Protein AF-A3DTG2-F1 (afdb_monomer_lite)

pLDDT: mean 90.77, std 7.24, range [65.44, 98.19]

Organism: NCBI:txid316325

Secondary structure (DSSP, 8-state):
-HHHHSTTHHHHHHHHHHHHHHT-STTSSS-SHHHHHHTPPPBPTTT--B---GGG-EEEEETTEEEEESSHHHHHHHHHSTTTS-SS--HHHHTTT--HHHHHHHTT-B-TTSSBBSS-SS----GGG--BGGGG-

Structure (mmCIF, N/CA/C/O backbone):
data_AF-A3DTG2-F1
#
_entry.id   AF-A3DTG2-F1
#
loop_
_atom_site.group_PDB
_atom_site.id
_atom_site.type_symbol
_atom_site.label_atom_id
_atom_site.label_alt_id
_atom_site.label_comp_id
_atom_site.label_asym_id
_atom_site.label_entity_id
_atom_site.label_seq_id
_atom_site.pdbx_PDB_ins_code
_atom_site.Cartn_x
_atom_site.Cartn_y
_atom_site.Cartn_z
_atom_site.occupancy
_atom_site.B_iso_or_equiv
_atom_site.auth_seq_id
_atom_site.auth_comp_id
_atom_site.auth_asym_id
_atom_site.auth_atom_id
_atom_site.pdbx_PDB_model_num
ATOM 1 N N . TRP A 1 1 ? 11.555 14.675 17.974 1.00 96.31 1 TRP A N 1
ATOM 2 C CA . TRP A 1 1 ? 12.684 13.867 17.463 1.00 96.31 1 TRP A CA 1
ATOM 3 C C . TRP A 1 1 ? 12.902 14.088 15.969 1.00 96.31 1 TRP A C 1
ATOM 5 O O . TRP A 1 1 ? 13.983 14.549 15.634 1.00 96.31 1 TRP A O 1
ATOM 15 N N . PHE A 1 2 ? 11.903 13.849 15.101 1.00 97.25 2 PHE A N 1
ATOM 16 C CA . PHE A 1 2 ? 12.052 13.966 13.637 1.00 97.25 2 PHE A CA 1
ATOM 17 C C . PHE A 1 2 ? 12.622 15.305 13.169 1.00 97.25 2 PHE A C 1
ATOM 19 O O . PHE A 1 2 ? 13.701 15.304 12.599 1.00 97.25 2 PHE A O 1
ATOM 26 N N . GLU A 1 3 ? 11.986 16.430 13.501 1.00 97.06 3 GLU A N 1
ATOM 27 C CA . GLU A 1 3 ? 12.463 17.763 13.085 1.00 97.06 3 GLU A CA 1
ATOM 28 C C . GLU A 1 3 ? 13.906 18.064 13.525 1.00 97.06 3 GLU A C 1
ATOM 30 O O . GLU A 1 3 ? 14.669 18.693 12.809 1.00 97.06 3 GLU A O 1
ATOM 35 N N . ASN A 1 4 ? 14.316 17.551 14.689 1.00 97.75 4 ASN A N 1
ATOM 36 C CA . ASN A 1 4 ? 15.674 17.737 15.204 1.00 97.75 4 ASN A CA 1
ATOM 37 C C . ASN A 1 4 ? 16.726 16.904 14.444 1.00 97.75 4 ASN A C 1
ATOM 39 O O . ASN A 1 4 ? 17.899 17.258 14.421 1.00 97.75 4 ASN A O 1
ATOM 43 N N . LYS A 1 5 ? 16.336 15.758 13.873 1.00 98.19 5 LYS A N 1
ATOM 44 C CA . LYS A 1 5 ? 17.235 14.870 13.111 1.00 98.19 5 LYS A CA 1
ATOM 45 C C . LYS A 1 5 ? 17.160 15.099 11.604 1.00 98.19 5 LYS A C 1
ATOM 47 O O . LYS A 1 5 ? 18.126 14.819 10.905 1.00 98.19 5 LYS A O 1
ATOM 52 N N . TYR A 1 6 ? 16.035 15.620 11.139 1.00 97.69 6 TYR A N 1
ATOM 53 C CA . TYR A 1 6 ? 15.720 15.896 9.749 1.00 97.69 6 TYR A CA 1
ATOM 54 C C . TYR A 1 6 ? 15.025 17.266 9.686 1.00 97.69 6 TYR A C 1
ATOM 56 O O . TYR A 1 6 ? 13.795 17.319 9.656 1.00 97.69 6 TYR A O 1
ATOM 64 N N . PRO A 1 7 ? 15.779 18.379 9.726 1.00 97.94 7 PRO A N 1
ATOM 65 C CA . PRO A 1 7 ? 15.195 19.712 9.594 1.00 97.94 7 PRO A CA 1
ATOM 66 C C . PRO A 1 7 ? 14.367 19.830 8.304 1.00 97.94 7 PRO A C 1
ATOM 68 O O . PRO A 1 7 ? 14.809 19.384 7.245 1.00 97.94 7 PRO A O 1
ATOM 71 N N . GLY A 1 8 ? 13.157 20.383 8.402 1.00 97.25 8 GLY A N 1
ATOM 72 C CA . GLY A 1 8 ? 12.169 20.437 7.317 1.00 97.25 8 GLY A CA 1
ATOM 73 C C . GLY A 1 8 ? 11.245 19.214 7.235 1.00 97.25 8 GLY A C 1
ATOM 74 O O . GLY A 1 8 ? 10.377 19.146 6.362 1.00 97.25 8 GLY A O 1
ATOM 75 N N . TRP A 1 9 ? 11.375 18.232 8.135 1.00 97.62 9 TRP A N 1
ATOM 76 C CA . TRP A 1 9 ? 10.512 17.046 8.128 1.00 97.62 9 TRP A CA 1
ATOM 77 C C . TRP A 1 9 ? 9.044 17.401 8.369 1.00 97.62 9 TRP A C 1
ATOM 79 O O . TRP A 1 9 ? 8.171 16.897 7.665 1.00 97.62 9 TRP A O 1
ATOM 89 N N . ASN A 1 10 ? 8.751 18.282 9.329 1.00 95.81 10 ASN A N 1
ATOM 90 C CA . ASN A 1 10 ? 7.376 18.695 9.615 1.00 95.81 10 ASN A CA 1
ATOM 91 C C . ASN A 1 10 ? 6.764 19.506 8.474 1.00 95.81 10 ASN A C 1
ATOM 93 O O . ASN A 1 10 ? 5.565 19.382 8.226 1.00 95.81 10 ASN A O 1
ATOM 97 N N . GLU A 1 11 ? 7.576 20.317 7.798 1.00 96.50 11 GLU A N 1
ATOM 98 C CA . GLU A 1 11 ? 7.158 21.075 6.620 1.00 96.50 11 GLU A CA 1
ATOM 99 C C . GLU A 1 11 ? 6.764 20.123 5.487 1.00 96.50 11 GLU A C 1
ATOM 101 O O . GLU A 1 11 ? 5.682 20.251 4.920 1.00 96.50 11 GLU A O 1
ATOM 106 N N . LYS A 1 12 ? 7.593 19.105 5.220 1.00 93.38 12 LYS A N 1
ATOM 107 C CA . LYS A 1 12 ? 7.373 18.167 4.115 1.00 93.38 12 LYS A CA 1
ATOM 108 C C . LYS A 1 12 ? 6.314 17.095 4.397 1.00 93.38 12 LYS A C 1
ATOM 110 O O . LYS A 1 12 ? 5.530 16.772 3.512 1.00 93.38 12 LYS A O 1
ATOM 115 N N . TYR A 1 13 ? 6.294 16.518 5.599 1.00 92.25 13 TYR A N 1
ATOM 116 C CA . TYR A 1 13 ? 5.479 15.334 5.921 1.00 92.25 13 TYR A CA 1
ATOM 117 C C . TYR A 1 13 ? 4.440 15.570 7.020 1.00 92.25 13 TYR A C 1
ATOM 119 O O . TYR A 1 13 ? 3.537 14.755 7.204 1.00 92.25 13 TYR A O 1
ATOM 127 N N . GLY A 1 14 ? 4.538 16.664 7.776 1.00 92.62 14 GLY A N 1
ATOM 128 C CA . GLY A 1 14 ? 3.697 16.869 8.955 1.00 92.62 14 GLY A CA 1
ATOM 129 C C . GLY A 1 14 ? 2.211 17.001 8.620 1.00 92.62 14 GLY A C 1
ATOM 130 O O . GLY A 1 14 ? 1.377 16.485 9.359 1.00 92.62 14 GLY A O 1
ATOM 131 N N . ALA A 1 15 ? 1.873 17.668 7.511 1.00 89.88 15 ALA A N 1
ATOM 132 C CA . ALA A 1 15 ? 0.483 17.812 7.073 1.00 89.88 15 ALA A CA 1
ATOM 133 C C . ALA A 1 15 ? -0.142 16.455 6.716 1.00 89.88 15 ALA A C 1
ATOM 135 O O . ALA A 1 15 ? -1.241 16.154 7.175 1.00 89.88 15 ALA A O 1
ATOM 136 N N . PHE A 1 16 ? 0.602 15.617 5.989 1.00 87.38 16 PHE A N 1
ATOM 137 C CA . PHE A 1 16 ? 0.187 14.262 5.631 1.00 87.38 16 PHE A CA 1
ATOM 138 C C . PHE A 1 16 ? -0.144 13.425 6.876 1.00 87.38 16 PHE A C 1
ATOM 140 O O . PHE A 1 16 ? -1.237 12.874 6.983 1.00 87.38 16 PHE A O 1
ATOM 147 N N . TRP A 1 17 ? 0.754 13.394 7.867 1.00 89.62 17 TRP A N 1
ATOM 148 C CA . TRP A 1 17 ? 0.537 12.601 9.082 1.00 89.62 17 TRP A CA 1
ATOM 149 C C . TRP A 1 17 ? -0.580 13.135 9.983 1.00 89.62 17 TRP A C 1
ATOM 151 O O . TRP A 1 17 ? -1.258 12.339 10.629 1.00 89.62 17 TRP A O 1
ATOM 161 N N . ARG A 1 18 ? -0.804 14.456 10.020 1.00 89.94 18 ARG A N 1
ATOM 162 C CA . ARG A 1 18 ? -1.954 15.037 10.735 1.00 89.94 18 ARG A CA 1
ATOM 163 C C . ARG A 1 18 ? -3.275 14.642 10.079 1.00 89.94 18 ARG A C 1
ATOM 165 O O . ARG A 1 18 ? -4.148 14.151 10.779 1.00 89.94 18 ARG A O 1
ATOM 172 N N . GLY A 1 19 ? -3.367 14.728 8.751 1.00 86.94 19 GLY A N 1
ATOM 173 C CA . GLY A 1 19 ? -4.553 14.264 8.025 1.00 86.94 19 GLY A CA 1
ATOM 174 C C . GLY A 1 19 ? -4.833 12.773 8.244 1.00 86.94 19 GLY A C 1
ATOM 175 O O . GLY A 1 19 ? -5.977 12.381 8.454 1.00 86.94 19 GLY A O 1
ATOM 176 N N . TYR A 1 20 ? -3.789 11.938 8.288 1.00 86.06 20 TYR A N 1
ATOM 177 C CA . TYR A 1 20 ? -3.930 10.516 8.628 1.00 86.06 20 TYR A CA 1
ATOM 178 C C . TYR A 1 20 ? -4.433 10.296 10.062 1.00 86.06 20 TYR A C 1
ATOM 180 O O . TYR A 1 20 ? -5.206 9.375 10.321 1.00 86.06 20 TYR A O 1
ATOM 188 N N . ALA A 1 21 ? -4.004 11.139 11.002 1.00 89.62 21 ALA A N 1
ATOM 189 C CA . ALA A 1 21 ? -4.441 11.063 12.389 1.00 89.62 21 ALA A CA 1
ATOM 190 C C . ALA A 1 21 ? -5.917 11.453 12.564 1.00 89.62 21 ALA A C 1
ATOM 192 O O . ALA A 1 21 ? -6.552 10.913 13.474 1.00 89.62 21 ALA A O 1
ATOM 193 N N . ASP A 1 22 ? -6.440 12.345 11.719 1.00 88.88 22 ASP A N 1
ATOM 194 C CA . ASP A 1 22 ? -7.831 12.815 11.760 1.00 88.88 22 ASP A CA 1
ATOM 195 C C . ASP A 1 22 ? -8.823 11.737 11.303 1.00 88.88 22 ASP A C 1
ATOM 197 O O . ASP A 1 22 ? -9.930 11.653 11.828 1.00 88.88 22 ASP A O 1
ATOM 201 N N . VAL A 1 23 ? -8.410 10.853 10.389 1.00 88.00 23 VAL A N 1
ATOM 202 C CA . VAL A 1 23 ? -9.253 9.766 9.856 1.00 88.00 23 VAL A CA 1
ATOM 203 C C . VAL A 1 23 ? -8.944 8.395 10.461 1.00 88.00 23 VAL A C 1
ATOM 205 O O . VAL A 1 23 ? -9.277 7.364 9.885 1.00 88.00 23 VAL A O 1
ATOM 208 N N . ARG A 1 24 ? -8.240 8.338 11.597 1.00 90.06 24 ARG A N 1
ATOM 209 C CA . ARG A 1 24 ? -7.717 7.059 12.103 1.00 90.06 24 ARG A CA 1
ATOM 210 C C . ARG A 1 24 ? -8.787 6.112 12.638 1.00 90.06 24 ARG A C 1
ATOM 212 O O . ARG A 1 24 ? -8.504 4.928 12.729 1.00 90.06 24 ARG A O 1
ATOM 219 N N . TYR A 1 25 ? -9.972 6.585 13.014 1.00 93.12 25 TYR A N 1
ATOM 220 C CA . TYR A 1 25 ? -11.037 5.725 13.540 1.00 93.12 25 TYR A CA 1
ATOM 221 C C . TYR A 1 25 ? -12.156 5.523 12.513 1.00 93.12 25 TYR A C 1
ATOM 223 O O . TYR A 1 25 ? -12.422 6.446 11.734 1.00 93.12 25 TYR A O 1
ATOM 231 N N . PRO A 1 26 ? -12.855 4.375 12.550 1.00 91.12 26 PRO A N 1
ATOM 232 C CA . PRO A 1 26 ? -14.040 4.140 11.732 1.00 91.12 26 PRO A CA 1
ATOM 233 C C . PRO A 1 26 ? -15.049 5.289 11.846 1.00 91.12 26 PRO A C 1
ATOM 235 O O . PRO A 1 26 ? -15.192 5.908 12.902 1.00 91.12 26 PRO A O 1
ATOM 238 N N . GLY A 1 27 ? -15.724 5.611 10.742 1.00 87.88 27 GLY A N 1
ATOM 239 C CA . GLY A 1 27 ? -16.700 6.706 10.671 1.00 87.88 27 GLY A CA 1
ATOM 240 C C . GLY A 1 27 ? -16.114 8.127 10.634 1.00 87.88 27 GLY A C 1
ATOM 241 O O . GLY A 1 27 ? -16.866 9.076 10.430 1.00 87.88 27 GLY A O 1
ATOM 242 N N . SER A 1 28 ? -14.791 8.298 10.764 1.00 85.38 28 SER A N 1
ATOM 243 C CA . SER A 1 28 ? -14.129 9.620 10.694 1.00 85.38 28 SER A CA 1
ATOM 244 C C . SER A 1 28 ? -13.891 10.112 9.255 1.00 85.38 28 SER A C 1
ATOM 246 O O . SER A 1 28 ? -13.345 11.193 9.047 1.00 85.38 28 SER A O 1
ATOM 248 N N . GLY A 1 29 ? -14.276 9.315 8.256 1.00 79.50 29 GLY A N 1
ATOM 249 C CA . GLY A 1 29 ? -14.004 9.532 6.835 1.00 79.50 29 GLY A CA 1
ATOM 250 C C . GLY A 1 29 ? -13.477 8.257 6.172 1.00 79.50 29 GLY A C 1
ATOM 251 O O . GLY A 1 29 ? -13.256 7.260 6.865 1.00 79.50 29 GLY A O 1
ATOM 252 N N . PRO A 1 30 ? -13.272 8.262 4.843 1.00 75.12 30 PRO A N 1
ATOM 253 C CA . PRO A 1 30 ? -12.592 7.158 4.186 1.00 75.12 30 PRO A CA 1
ATOM 254 C C . PRO A 1 30 ? -11.185 7.027 4.771 1.00 75.12 30 PRO A C 1
ATOM 256 O O . PRO A 1 30 ? -10.504 8.029 5.022 1.00 75.12 30 PRO A O 1
ATOM 259 N N . LEU A 1 31 ? -10.726 5.787 4.950 1.00 72.88 31 LEU A N 1
ATOM 260 C CA . LEU A 1 31 ? -9.307 5.531 5.157 1.00 72.88 31 LEU A CA 1
ATOM 261 C C . LEU A 1 31 ? -8.568 6.255 4.026 1.00 72.88 31 LEU A C 1
ATOM 263 O O . LEU A 1 31 ? -8.958 6.094 2.879 1.00 72.88 31 LEU A O 1
ATOM 267 N N . GLN A 1 32 ? -7.520 7.036 4.299 1.00 68.69 32 GLN A N 1
ATOM 268 C CA . GLN A 1 32 ? -6.791 7.814 3.269 1.00 68.69 32 GLN A CA 1
ATOM 269 C C . GLN A 1 32 ? -6.085 6.938 2.208 1.00 68.69 32 GLN A C 1
ATOM 271 O O . GLN A 1 32 ? -5.317 7.431 1.386 1.00 68.69 32 GLN A O 1
ATOM 276 N N . LEU A 1 33 ? -6.351 5.630 2.211 1.00 68.06 33 LEU A N 1
ATOM 277 C CA . LEU A 1 33 ? -5.822 4.646 1.289 1.00 68.06 33 LEU A CA 1
ATOM 278 C C . LEU A 1 33 ? -6.162 4.965 -0.179 1.00 68.06 33 LEU A C 1
ATOM 280 O O . LEU A 1 33 ? -5.222 4.954 -0.960 1.00 68.06 33 LEU A O 1
ATOM 284 N N . PRO A 1 34 ? -7.392 5.341 -0.592 1.00 65.50 34 PRO A N 1
ATOM 285 C CA . PRO A 1 34 ? -7.656 5.716 -1.982 1.00 65.50 34 PRO A CA 1
ATOM 286 C C . PRO A 1 34 ? -6.813 6.911 -2.438 1.00 65.50 34 PRO A C 1
ATOM 288 O O . PRO A 1 34 ? -6.216 6.845 -3.504 1.00 65.50 34 PRO A O 1
ATOM 291 N N . GLY A 1 35 ? -6.665 7.950 -1.606 1.00 65.44 35 GLY A N 1
ATOM 292 C CA . GLY A 1 35 ? -5.813 9.102 -1.929 1.00 65.44 35 GLY A CA 1
ATOM 293 C C . GLY A 1 35 ? -4.321 8.754 -1.989 1.00 65.44 35 GLY A C 1
ATOM 294 O O . GLY A 1 35 ? -3.588 9.287 -2.820 1.00 65.44 35 GLY A O 1
ATOM 295 N N . LEU A 1 36 ? -3.863 7.822 -1.146 1.00 69.69 36 LEU A N 1
ATOM 296 C CA . LEU A 1 36 ? -2.493 7.307 -1.187 1.00 69.69 36 LEU A CA 1
ATOM 297 C C . LEU A 1 36 ? -2.242 6.435 -2.427 1.00 69.69 36 LEU A C 1
ATOM 299 O O . LEU A 1 36 ? -1.162 6.507 -3.006 1.00 69.69 36 LEU A O 1
ATOM 303 N N . LEU A 1 37 ? -3.221 5.614 -2.813 1.00 70.88 37 LEU A N 1
ATOM 304 C CA . LEU A 1 37 ? -3.130 4.686 -3.939 1.00 70.88 37 LEU A CA 1
ATOM 305 C C . LEU A 1 37 ? -3.291 5.389 -5.290 1.00 70.88 37 LEU A C 1
ATOM 307 O O . LEU A 1 37 ? -2.579 5.044 -6.225 1.00 70.88 37 LEU A O 1
ATOM 311 N N . GLU A 1 38 ? -4.156 6.398 -5.395 1.00 68.69 38 GLU A N 1
ATOM 312 C CA . GLU A 1 38 ? -4.322 7.194 -6.619 1.00 68.69 38 GLU A CA 1
ATOM 313 C C . GLU A 1 38 ? -3.043 7.973 -6.964 1.00 68.69 38 GLU A C 1
ATOM 315 O O . GLU A 1 38 ? -2.674 8.096 -8.129 1.00 68.69 38 GLU A O 1
ATOM 320 N N . GLY A 1 39 ? -2.314 8.440 -5.945 1.00 70.12 39 GLY A N 1
ATOM 321 C CA . GLY A 1 39 ? -1.000 9.065 -6.105 1.00 70.12 39 GLY A CA 1
ATOM 322 C C . GLY A 1 39 ? 0.181 8.087 -6.119 1.00 70.12 39 GLY A C 1
ATOM 323 O O . GLY A 1 39 ? 1.329 8.533 -6.222 1.00 70.12 39 GLY A O 1
ATOM 324 N N . ALA A 1 40 ? -0.048 6.779 -5.968 1.00 76.81 40 ALA A N 1
ATOM 325 C CA . ALA A 1 40 ? 1.037 5.814 -5.860 1.00 76.81 40 ALA A CA 1
ATOM 326 C C . ALA A 1 40 ? 1.716 5.602 -7.218 1.00 76.81 40 ALA A C 1
ATOM 328 O O . ALA A 1 40 ? 1.089 5.255 -8.217 1.00 76.81 40 ALA A O 1
ATOM 329 N N . GLY A 1 41 ? 3.040 5.763 -7.241 1.00 81.19 41 GLY A N 1
ATOM 330 C CA . GLY A 1 41 ? 3.846 5.332 -8.376 1.00 81.19 41 GLY A CA 1
ATOM 331 C C . GLY A 1 41 ? 3.772 3.810 -8.573 1.00 81.19 41 GLY A C 1
ATOM 332 O O . GLY A 1 41 ? 3.440 3.074 -7.638 1.00 81.19 41 GLY A O 1
ATOM 333 N N . PRO A 1 42 ? 4.137 3.307 -9.764 1.00 89.38 42 PRO A N 1
ATOM 334 C CA . PRO A 1 42 ? 4.141 1.874 -10.033 1.00 89.38 42 PRO A CA 1
ATOM 335 C C . PRO A 1 42 ? 5.068 1.130 -9.063 1.00 89.38 42 PRO A C 1
ATOM 337 O O . PRO A 1 42 ? 6.021 1.693 -8.524 1.00 89.38 42 PRO A O 1
ATOM 340 N N . THR A 1 43 ? 4.822 -0.160 -8.847 1.00 92.31 43 THR A N 1
ATOM 341 C CA . THR A 1 43 ? 5.726 -1.001 -8.048 1.00 92.31 43 THR A CA 1
ATOM 342 C C . THR A 1 43 ? 6.886 -1.505 -8.904 1.00 92.31 43 THR A C 1
ATOM 344 O O . THR A 1 43 ? 6.697 -1.963 -10.029 1.00 92.31 43 THR A O 1
ATOM 347 N N . CYS A 1 44 ? 8.105 -1.435 -8.371 1.00 94.31 44 CYS A N 1
ATOM 348 C CA . CYS A 1 44 ? 9.307 -1.909 -9.046 1.00 94.31 44 CYS A CA 1
ATOM 349 C C . CYS A 1 44 ? 9.293 -3.437 -9.210 1.00 94.31 44 CYS A C 1
ATOM 351 O O . CYS A 1 44 ? 9.213 -4.177 -8.228 1.00 94.31 44 CYS A O 1
ATOM 353 N N . TRP A 1 45 ? 9.484 -3.917 -10.440 1.00 94.81 45 TRP A N 1
ATOM 354 C CA . TRP A 1 45 ? 9.529 -5.341 -10.788 1.00 94.81 45 TRP A CA 1
ATOM 355 C C . TRP A 1 45 ? 10.594 -6.116 -9.995 1.00 94.81 45 TRP A C 1
ATOM 357 O O . TRP A 1 45 ? 10.375 -7.245 -9.546 1.00 94.81 45 TRP A O 1
ATOM 367 N N . THR A 1 46 ? 11.749 -5.485 -9.776 1.00 94.75 46 THR A N 1
ATOM 368 C CA . THR A 1 46 ? 12.913 -6.123 -9.153 1.00 94.75 46 THR A CA 1
ATOM 369 C C . THR A 1 46 ? 12.793 -6.181 -7.631 1.00 94.75 46 THR A C 1
ATOM 371 O O . THR A 1 46 ? 12.876 -7.265 -7.054 1.00 94.75 46 THR A O 1
ATOM 374 N N . CYS A 1 47 ? 12.591 -5.035 -6.969 1.00 94.38 47 CYS A N 1
ATOM 375 C CA . CYS A 1 47 ? 12.640 -4.937 -5.505 1.00 94.38 47 CYS A CA 1
ATOM 376 C C . CYS A 1 47 ? 11.269 -4.938 -4.815 1.00 94.38 47 CYS A C 1
ATOM 378 O O . CYS A 1 47 ? 11.232 -5.045 -3.594 1.00 94.38 47 CYS A O 1
ATOM 380 N N . GLN A 1 48 ? 10.166 -4.838 -5.567 1.00 93.62 48 GLN A N 1
ATOM 381 C CA . GLN A 1 48 ? 8.789 -4.801 -5.048 1.00 93.62 48 GLN A CA 1
ATOM 382 C C . GLN A 1 48 ? 8.462 -3.575 -4.171 1.00 93.62 48 GLN A C 1
ATOM 384 O O . GLN A 1 48 ? 7.457 -3.558 -3.468 1.00 93.62 48 GLN A O 1
ATOM 389 N N . ILE A 1 49 ? 9.287 -2.526 -4.232 1.00 91.31 49 ILE A N 1
ATOM 390 C CA . ILE A 1 49 ? 9.040 -1.232 -3.577 1.00 91.31 49 ILE A CA 1
ATOM 391 C C . ILE A 1 49 ? 8.387 -0.273 -4.580 1.00 91.31 49 ILE A C 1
ATOM 393 O O . ILE A 1 49 ? 8.634 -0.362 -5.785 1.00 91.31 49 ILE A O 1
ATOM 397 N N . GLY A 1 50 ? 7.569 0.661 -4.090 1.00 90.06 50 GLY A N 1
ATOM 398 C CA . GLY A 1 50 ? 7.007 1.739 -4.901 1.00 90.06 50 GLY A CA 1
ATOM 399 C C . GLY A 1 50 ? 8.085 2.616 -5.549 1.00 90.06 50 GLY A C 1
ATOM 400 O O . GLY A 1 50 ? 9.086 2.984 -4.931 1.00 90.06 50 GLY A O 1
ATOM 401 N N . CYS A 1 51 ? 7.871 2.980 -6.806 1.00 91.75 51 CYS A N 1
ATOM 402 C CA . CYS A 1 51 ? 8.718 3.893 -7.558 1.00 91.75 51 CYS A CA 1
ATOM 403 C C . CYS A 1 51 ? 8.473 5.345 -7.102 1.00 91.75 51 CYS A C 1
ATOM 405 O O . CYS A 1 51 ? 7.744 6.091 -7.743 1.00 91.75 51 CYS A O 1
ATOM 407 N N . LEU A 1 52 ? 9.062 5.758 -5.976 1.00 86.88 52 LEU A N 1
ATOM 408 C CA . LEU A 1 52 ? 8.754 7.049 -5.330 1.00 86.88 52 LEU A CA 1
ATOM 409 C C . LEU A 1 52 ? 9.483 8.272 -5.915 1.00 86.88 52 LEU A C 1
ATOM 411 O O . LEU A 1 52 ? 9.166 9.396 -5.537 1.00 86.88 52 LEU A O 1
ATOM 415 N N . ARG A 1 53 ? 10.470 8.069 -6.794 1.00 86.56 53 ARG A N 1
ATOM 416 C CA . ARG A 1 53 ? 11.294 9.132 -7.393 1.00 86.56 53 ARG A CA 1
ATOM 417 C C . ARG A 1 53 ? 11.078 9.180 -8.901 1.00 86.56 53 ARG A C 1
ATOM 419 O O . ARG A 1 53 ? 11.742 8.414 -9.601 1.00 86.56 53 ARG A O 1
ATOM 426 N N . PRO A 1 54 ? 10.140 10.002 -9.404 1.00 83.19 54 PRO A N 1
ATOM 427 C CA . PRO A 1 54 ? 9.808 10.085 -10.827 1.00 83.19 54 PRO A CA 1
ATOM 428 C C . PRO A 1 54 ? 11.027 10.223 -11.748 1.00 83.19 54 PRO A C 1
ATOM 430 O O . PRO A 1 54 ? 11.062 9.626 -12.817 1.00 83.19 54 PRO A O 1
ATOM 433 N N . GLU A 1 55 ? 12.046 10.953 -11.305 1.00 87.44 55 GLU A N 1
ATOM 434 C CA . GLU A 1 55 ? 13.291 11.210 -12.025 1.00 87.44 55 GLU A CA 1
ATOM 435 C C . GLU A 1 55 ? 14.176 9.968 -12.241 1.00 87.44 55 GLU A C 1
ATOM 437 O O . GLU A 1 55 ? 14.960 9.935 -13.188 1.00 87.44 55 GLU A O 1
ATOM 442 N N . GLU A 1 56 ? 14.045 8.940 -11.399 1.00 86.94 56 GLU A N 1
ATOM 443 C CA . GLU A 1 56 ? 14.809 7.683 -11.487 1.00 86.94 56 GLU A CA 1
ATOM 444 C C . GLU A 1 56 ? 13.985 6.544 -12.112 1.00 86.94 56 GLU A C 1
ATOM 446 O O . GLU A 1 56 ? 14.513 5.459 -12.387 1.00 86.94 56 GLU A O 1
ATOM 451 N N . GLN A 1 57 ? 12.689 6.774 -12.355 1.00 90.06 57 GLN A N 1
ATOM 452 C CA . GLN A 1 57 ? 11.800 5.756 -12.897 1.00 90.06 57 GLN A CA 1
ATOM 453 C C . GLN A 1 57 ? 12.197 5.382 -14.319 1.00 90.06 57 GLN A C 1
ATOM 455 O O . GLN A 1 57 ? 12.390 6.222 -15.198 1.00 90.06 57 GLN A O 1
ATOM 460 N N . CYS A 1 58 ? 12.234 4.083 -14.580 1.00 93.94 58 CYS A N 1
ATOM 461 C CA . CYS A 1 58 ? 12.355 3.577 -15.935 1.00 93.94 58 CYS A CA 1
ATOM 462 C C . CYS A 1 58 ? 11.452 2.365 -16.132 1.00 93.94 58 CYS A C 1
ATOM 464 O O . CYS A 1 58 ? 10.994 1.741 -15.176 1.00 93.94 58 CYS A O 1
ATOM 466 N N . HIS A 1 59 ? 11.183 2.028 -17.389 1.00 95.44 59 HIS A N 1
ATOM 467 C CA . HIS A 1 59 ? 10.390 0.856 -17.728 1.00 95.44 59 HIS A CA 1
ATOM 468 C C . HIS A 1 59 ? 11.016 0.070 -18.883 1.00 95.44 59 HIS A C 1
ATOM 470 O O . HIS A 1 59 ? 12.006 0.486 -19.510 1.00 95.44 59 HIS A O 1
ATOM 476 N N . ARG A 1 60 ? 10.463 -1.119 -19.114 1.00 94.62 60 ARG A N 1
ATOM 477 C CA . ARG A 1 60 ? 10.738 -1.978 -20.263 1.00 94.62 60 ARG A CA 1
ATOM 478 C C . ARG A 1 60 ? 9.501 -2.821 -20.553 1.00 94.62 60 ARG A C 1
ATOM 480 O O . ARG A 1 60 ? 8.901 -3.350 -19.624 1.00 94.62 60 ARG A O 1
ATOM 487 N N . VAL A 1 61 ? 9.176 -2.991 -21.828 1.00 94.00 61 VAL A N 1
ATOM 488 C CA . VAL A 1 61 ? 8.205 -4.002 -22.259 1.00 94.00 61 VAL A CA 1
ATOM 489 C C . VAL A 1 61 ? 8.940 -5.332 -22.410 1.00 94.00 61 VAL A C 1
ATOM 491 O O . VAL A 1 61 ? 9.971 -5.395 -23.084 1.00 94.00 61 VAL A O 1
ATOM 494 N N . VAL A 1 62 ? 8.460 -6.365 -21.726 1.00 90.56 62 VAL A N 1
ATOM 495 C CA . VAL A 1 62 ? 8.959 -7.740 -21.834 1.00 90.56 62 VAL A CA 1
ATOM 496 C C . VAL A 1 62 ? 7.752 -8.626 -22.090 1.00 90.56 62 VAL A C 1
ATOM 498 O O . VAL A 1 62 ? 6.847 -8.671 -21.257 1.00 90.56 62 VAL A O 1
ATOM 501 N N . ASP A 1 63 ? 7.745 -9.293 -23.242 1.00 88.12 63 ASP A N 1
ATOM 502 C CA . ASP A 1 63 ? 6.570 -9.977 -23.786 1.00 88.12 63 ASP A CA 1
ATOM 503 C C . ASP A 1 63 ? 5.381 -9.001 -23.877 1.00 88.12 63 ASP A C 1
ATOM 505 O O . ASP A 1 63 ? 5.515 -7.933 -24.477 1.00 88.12 63 ASP A O 1
ATOM 509 N N . GLU A 1 64 ? 4.247 -9.321 -23.256 1.00 86.69 64 GLU A N 1
ATOM 510 C CA . GLU A 1 64 ? 3.051 -8.467 -23.229 1.00 86.69 64 GLU A CA 1
ATOM 511 C C . GLU A 1 64 ? 2.966 -7.582 -21.968 1.00 86.69 64 GLU A C 1
ATOM 513 O O . GLU A 1 64 ? 1.998 -6.845 -21.784 1.00 86.69 64 GLU A O 1
ATOM 518 N N . HIS A 1 65 ? 3.988 -7.603 -21.099 1.00 86.81 65 HIS A N 1
ATOM 519 C CA . HIS A 1 65 ? 3.979 -6.885 -19.821 1.00 86.81 65 HIS A CA 1
ATOM 520 C C . HIS A 1 65 ? 4.886 -5.651 -19.820 1.00 86.81 65 HIS A C 1
ATOM 522 O O . HIS A 1 65 ? 6.058 -5.700 -20.208 1.00 86.81 65 HIS A O 1
ATOM 528 N N . THR A 1 66 ? 4.376 -4.545 -19.270 1.00 92.06 66 THR A N 1
ATOM 529 C CA . THR A 1 66 ? 5.200 -3.374 -18.940 1.00 92.06 66 THR A CA 1
ATOM 530 C C . THR A 1 66 ? 5.786 -3.536 -17.545 1.00 92.06 66 THR A C 1
ATOM 532 O O . THR A 1 66 ? 5.074 -3.494 -16.548 1.00 92.06 66 THR A O 1
ATOM 535 N N . ARG A 1 67 ? 7.108 -3.689 -17.464 1.00 93.44 67 ARG A N 1
ATOM 536 C CA . ARG A 1 67 ? 7.844 -3.749 -16.199 1.00 93.44 67 ARG A CA 1
ATOM 537 C C . ARG A 1 67 ? 8.347 -2.363 -15.830 1.00 93.44 67 ARG A C 1
ATOM 539 O O . ARG A 1 67 ? 9.100 -1.762 -16.599 1.00 93.44 67 ARG A O 1
ATOM 546 N N . PHE A 1 68 ? 7.976 -1.886 -14.647 1.00 94.81 68 PHE A N 1
ATOM 547 C CA . PHE A 1 68 ? 8.492 -0.648 -14.063 1.00 94.81 68 PHE A CA 1
ATOM 548 C C . PHE A 1 68 ? 9.653 -0.930 -13.110 1.00 94.81 68 PHE A C 1
ATOM 550 O O . PHE A 1 68 ? 9.699 -1.970 -12.454 1.00 94.81 68 PHE A O 1
ATOM 557 N N . TYR A 1 69 ? 10.584 0.014 -13.000 1.00 95.44 69 TYR A N 1
ATOM 558 C CA . TYR A 1 69 ? 11.736 -0.067 -12.109 1.00 95.44 69 TYR A CA 1
ATOM 559 C C . TYR A 1 69 ? 11.933 1.266 -11.389 1.00 95.44 69 TYR A C 1
ATOM 561 O O . TYR A 1 69 ? 11.837 2.328 -12.005 1.00 95.44 69 TYR A O 1
ATOM 569 N N . CYS A 1 70 ? 12.248 1.207 -10.093 1.00 95.31 70 CYS A N 1
ATOM 570 C CA . CYS A 1 70 ? 12.473 2.404 -9.279 1.00 95.31 70 CYS A CA 1
ATOM 571 C C . CYS A 1 70 ? 13.831 3.066 -9.535 1.00 95.31 70 CYS A C 1
ATOM 573 O O . CYS A 1 70 ? 14.044 4.175 -9.061 1.00 95.31 70 CYS A O 1
ATOM 575 N N . SER A 1 71 ? 14.750 2.373 -10.216 1.00 95.62 71 SER A N 1
ATOM 576 C CA . SER A 1 71 ? 16.065 2.897 -10.581 1.00 95.62 71 SER A CA 1
ATOM 577 C C . SER A 1 71 ? 16.686 2.121 -11.759 1.00 95.62 71 SER A C 1
ATOM 579 O O . SER A 1 71 ? 16.285 0.972 -12.021 1.00 95.62 71 SER A O 1
ATOM 581 N N . PRO A 1 72 ? 17.694 2.689 -12.451 1.00 95.81 72 PRO A N 1
ATOM 582 C CA . PRO A 1 72 ? 18.466 1.993 -13.484 1.00 95.81 72 PRO A CA 1
ATOM 583 C C . PRO A 1 72 ? 19.145 0.710 -12.987 1.00 95.81 72 PRO A C 1
ATOM 585 O O . PRO A 1 72 ? 19.243 -0.265 -13.731 1.00 95.81 72 PRO A O 1
ATOM 588 N N . GLU A 1 73 ? 19.567 0.667 -11.724 1.00 96.19 73 GLU A N 1
ATOM 589 C CA . GLU A 1 73 ? 20.198 -0.501 -11.103 1.00 96.19 73 GLU A CA 1
ATOM 590 C C . GLU A 1 73 ? 19.193 -1.640 -10.944 1.00 96.19 73 GLU A C 1
ATOM 592 O O . GLU A 1 73 ? 19.505 -2.787 -11.262 1.00 96.19 73 GLU A O 1
ATOM 597 N N . CYS A 1 74 ? 17.957 -1.338 -10.528 1.00 96.50 74 CYS A N 1
ATOM 598 C CA . CYS A 1 74 ? 16.896 -2.343 -10.476 1.00 96.50 74 CYS A CA 1
ATOM 599 C C . CYS A 1 74 ? 16.605 -2.925 -11.865 1.00 96.50 74 CYS A C 1
ATOM 601 O O . CYS A 1 74 ? 16.426 -4.140 -11.989 1.00 96.50 74 CYS A O 1
ATOM 603 N N . LYS A 1 75 ? 16.605 -2.085 -12.908 1.00 96.12 75 LYS A N 1
ATOM 604 C CA . LYS A 1 75 ? 16.463 -2.531 -14.301 1.00 96.12 75 LYS A CA 1
ATOM 605 C C . LYS A 1 75 ? 17.638 -3.408 -14.737 1.00 96.12 75 LYS A C 1
ATOM 607 O O . LYS A 1 75 ? 17.423 -4.478 -15.301 1.00 96.12 75 LYS A O 1
ATOM 612 N N . TRP A 1 76 ? 18.869 -2.994 -14.446 1.00 96.88 76 TRP A N 1
ATOM 613 C CA . TRP A 1 76 ? 20.079 -3.758 -14.760 1.00 96.88 76 TRP A CA 1
ATOM 614 C C . TRP A 1 76 ? 20.091 -5.134 -14.082 1.00 96.88 76 TRP A C 1
ATOM 616 O O . TRP A 1 76 ? 20.420 -6.128 -14.730 1.00 96.88 76 TRP A O 1
ATOM 626 N N . ILE A 1 77 ? 19.669 -5.222 -12.818 1.00 97.12 77 ILE A N 1
ATOM 627 C CA . ILE A 1 77 ? 19.564 -6.490 -12.082 1.00 97.12 77 ILE A CA 1
ATOM 628 C C . ILE A 1 77 ? 18.585 -7.450 -12.773 1.00 97.12 77 ILE A C 1
ATOM 630 O O . ILE A 1 77 ? 18.935 -8.611 -12.986 1.00 97.12 77 ILE A O 1
ATOM 634 N N . ASP A 1 78 ? 17.395 -6.984 -13.170 1.00 95.50 78 ASP A N 1
ATOM 635 C CA . ASP A 1 78 ? 16.434 -7.810 -13.923 1.00 95.50 78 ASP A CA 1
ATOM 636 C C . ASP A 1 78 ? 17.019 -8.262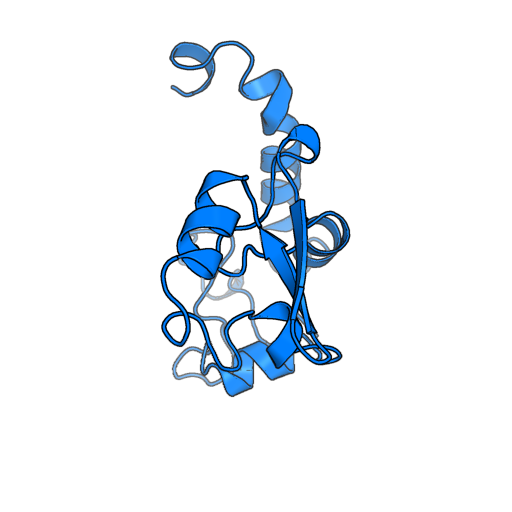 -15.272 1.00 95.50 78 ASP A C 1
ATOM 638 O O . ASP A 1 78 ? 16.933 -9.430 -15.642 1.00 95.50 78 ASP A O 1
ATOM 642 N N . MET A 1 79 ? 17.683 -7.354 -15.994 1.00 95.75 79 MET A N 1
ATOM 643 C CA . MET A 1 79 ? 18.277 -7.644 -17.304 1.00 95.75 79 MET A CA 1
ATOM 644 C C . MET A 1 79 ? 19.419 -8.662 -17.251 1.00 95.75 79 MET A C 1
ATOM 646 O O . MET A 1 79 ? 19.547 -9.484 -18.154 1.00 95.75 79 MET A O 1
ATOM 650 N N . THR A 1 80 ? 20.257 -8.598 -16.220 1.00 97.31 80 THR A N 1
ATOM 651 C CA . THR A 1 80 ? 21.446 -9.453 -16.083 1.00 97.31 80 THR A CA 1
ATOM 652 C C . THR A 1 80 ? 21.167 -10.786 -15.398 1.00 97.31 80 THR A C 1
ATOM 654 O O . THR A 1 80 ? 22.040 -11.649 -15.376 1.00 97.31 80 THR A O 1
ATOM 657 N N . ASN A 1 81 ? 19.954 -10.985 -14.876 1.00 95.94 81 ASN A N 1
ATOM 658 C CA . ASN A 1 81 ? 19.525 -12.226 -14.231 1.00 95.94 81 ASN A CA 1
ATOM 659 C C . ASN A 1 81 ? 18.258 -12.778 -14.919 1.00 95.94 81 ASN A C 1
ATOM 661 O O . ASN A 1 81 ? 17.198 -12.852 -14.283 1.00 95.94 81 ASN A O 1
ATOM 665 N N . PRO A 1 82 ? 18.328 -13.154 -16.213 1.00 89.06 82 PRO A N 1
ATOM 666 C CA . PRO A 1 82 ? 17.164 -13.645 -16.943 1.00 89.06 82 PRO A CA 1
ATOM 667 C C . PRO A 1 82 ? 16.572 -14.886 -16.260 1.00 89.06 82 PRO A C 1
ATOM 669 O O . PRO A 1 82 ? 17.294 -15.764 -15.792 1.00 89.06 82 PRO A O 1
ATOM 672 N N . GLY A 1 83 ? 15.242 -14.939 -16.171 1.00 88.69 83 GLY A N 1
ATOM 673 C CA . GLY A 1 83 ? 14.509 -16.026 -15.511 1.00 88.69 83 GLY A CA 1
ATOM 674 C C . GLY A 1 83 ? 14.407 -15.915 -13.984 1.00 88.69 83 GLY A C 1
ATOM 675 O O . GLY A 1 83 ? 13.612 -16.633 -13.387 1.00 88.69 83 GLY A O 1
ATOM 676 N N . ARG A 1 84 ? 15.139 -14.997 -13.335 1.00 93.50 84 ARG A N 1
ATOM 677 C CA . ARG A 1 84 ? 15.071 -14.818 -11.872 1.00 93.50 84 ARG A CA 1
ATOM 678 C C . ARG A 1 84 ? 13.808 -14.091 -11.411 1.00 93.50 84 ARG A C 1
ATOM 680 O O . ARG A 1 84 ? 13.255 -14.421 -10.365 1.00 93.50 84 ARG A O 1
ATOM 687 N N . TYR A 1 85 ? 13.374 -13.087 -12.170 1.00 92.38 85 TYR A N 1
ATOM 688 C CA . TYR A 1 85 ? 12.235 -12.231 -11.832 1.00 92.38 85 TYR A CA 1
ATOM 689 C C . TYR A 1 85 ? 11.095 -12.469 -12.827 1.00 92.38 85 TYR A C 1
ATOM 691 O O . TYR A 1 85 ? 10.936 -11.734 -13.803 1.00 92.38 85 TYR A O 1
ATOM 699 N N . VAL A 1 86 ? 10.331 -13.535 -12.586 1.00 88.62 86 VAL A N 1
ATOM 700 C CA . VAL A 1 86 ? 9.215 -14.004 -13.428 1.00 88.62 86 VAL A CA 1
ATOM 701 C C . VAL A 1 86 ? 7.940 -14.217 -12.601 1.00 88.62 86 VAL A C 1
ATOM 703 O O . VAL A 1 86 ? 8.006 -14.234 -11.368 1.00 88.62 86 VAL A O 1
ATOM 706 N N . GLY A 1 87 ? 6.807 -14.401 -13.287 1.00 86.25 87 GLY A N 1
ATOM 707 C CA . GLY A 1 87 ? 5.490 -14.672 -12.698 1.00 86.25 87 GLY A CA 1
ATOM 708 C C . GLY A 1 87 ? 4.739 -13.428 -12.213 1.00 86.25 87 GLY A C 1
ATOM 709 O O . GLY A 1 87 ? 5.171 -12.297 -12.446 1.00 86.25 87 GLY A O 1
ATOM 710 N N . ASP A 1 88 ? 3.638 -13.662 -11.497 1.00 86.12 88 ASP A N 1
ATOM 711 C CA . ASP A 1 88 ? 2.757 -12.624 -10.945 1.00 86.12 88 ASP A CA 1
ATOM 712 C C . ASP A 1 88 ? 3.351 -12.048 -9.658 1.00 86.12 88 ASP A C 1
ATOM 714 O O . ASP A 1 88 ? 3.071 -12.499 -8.544 1.00 86.12 88 ASP A O 1
ATOM 718 N N . ARG A 1 89 ? 4.258 -11.083 -9.817 1.00 87.38 89 ARG A N 1
ATOM 719 C CA . ARG A 1 89 ? 5.015 -10.513 -8.692 1.00 87.38 89 ARG A CA 1
ATOM 720 C C . ARG A 1 89 ? 4.359 -9.275 -8.104 1.00 87.38 89 ARG A C 1
ATOM 722 O O . ARG A 1 89 ? 4.392 -9.085 -6.893 1.00 87.38 89 ARG A O 1
ATOM 729 N N . VAL A 1 90 ? 3.813 -8.426 -8.967 1.00 89.94 90 VAL A N 1
ATOM 730 C CA . VAL A 1 90 ? 3.332 -7.102 -8.588 1.00 89.94 90 VAL A CA 1
ATOM 731 C C . VAL A 1 90 ? 1.921 -7.215 -8.019 1.00 89.94 90 VAL A C 1
ATOM 733 O O . VAL A 1 90 ? 1.005 -7.695 -8.682 1.00 89.94 90 VAL A O 1
ATOM 736 N N . TRP A 1 91 ? 1.745 -6.740 -6.784 1.00 89.06 91 TRP A N 1
ATOM 737 C CA . TRP A 1 91 ? 0.461 -6.775 -6.075 1.00 89.06 91 TRP A CA 1
ATOM 738 C C . TRP A 1 91 ? -0.663 -6.084 -6.862 1.00 89.06 91 TRP A C 1
ATOM 740 O O . TRP A 1 91 ? -1.754 -6.635 -6.980 1.00 89.06 91 TRP A O 1
ATOM 750 N N . PHE A 1 92 ? -0.373 -4.921 -7.456 1.00 87.62 92 PHE A N 1
ATOM 751 C CA . PHE A 1 92 ? -1.341 -4.162 -8.255 1.00 87.62 92 PHE A CA 1
ATOM 752 C C . PHE A 1 92 ? -1.755 -4.865 -9.552 1.00 87.62 92 PHE A C 1
ATOM 754 O O . PHE A 1 92 ? -2.891 -4.687 -9.980 1.00 87.62 92 PHE A O 1
ATOM 761 N N . ASP A 1 93 ? -0.875 -5.674 -10.149 1.00 88.94 93 ASP A N 1
ATOM 762 C CA . ASP A 1 93 ? -1.205 -6.451 -11.349 1.00 88.94 93 ASP A CA 1
ATOM 763 C C . ASP A 1 93 ? -2.112 -7.629 -10.970 1.00 88.94 93 ASP A C 1
ATOM 765 O O . ASP A 1 93 ? -3.135 -7.865 -11.608 1.00 88.94 93 ASP A O 1
ATOM 769 N N . ARG A 1 94 ? -1.779 -8.333 -9.877 1.00 90.31 94 ARG A N 1
ATOM 770 C CA . ARG A 1 94 ? -2.545 -9.488 -9.383 1.00 90.31 94 ARG A CA 1
ATOM 771 C C . ARG A 1 94 ? -3.973 -9.129 -8.971 1.00 90.31 94 ARG A C 1
ATOM 773 O O . ARG A 1 94 ? -4.889 -9.900 -9.236 1.00 90.31 94 ARG A O 1
ATOM 780 N N . TYR A 1 95 ? -4.150 -7.994 -8.300 1.00 91.81 95 TYR A N 1
ATOM 781 C CA . TYR A 1 95 ? -5.444 -7.551 -7.775 1.00 91.81 95 TYR A CA 1
ATOM 782 C C . TYR A 1 95 ? -6.076 -6.436 -8.615 1.00 91.81 95 TYR A C 1
ATOM 784 O O . TYR A 1 95 ? -6.929 -5.689 -8.134 1.00 91.81 95 TYR A O 1
ATOM 792 N N . HIS A 1 96 ? -5.665 -6.302 -9.878 1.00 89.19 96 HIS A N 1
ATOM 793 C CA . HIS A 1 96 ? -6.225 -5.296 -10.767 1.00 89.19 96 HIS A CA 1
ATOM 794 C C . HIS A 1 96 ? -7.749 -5.463 -10.899 1.00 89.19 96 HIS A C 1
ATOM 796 O O . HIS A 1 96 ? -8.239 -6.524 -11.283 1.00 89.19 96 HIS A O 1
ATOM 802 N N . GLY A 1 97 ? -8.497 -4.404 -10.578 1.00 90.69 97 GLY A N 1
ATOM 803 C CA . GLY A 1 97 ? -9.961 -4.380 -10.661 1.00 90.69 97 GLY A CA 1
ATOM 804 C C . GLY A 1 97 ? -10.702 -5.014 -9.478 1.00 90.69 97 GLY A C 1
ATOM 805 O O . GLY A 1 97 ? -11.930 -5.041 -9.501 1.00 90.69 97 GLY A O 1
ATOM 806 N N . TRP A 1 98 ? -9.994 -5.500 -8.456 1.00 92.88 98 TRP A N 1
ATOM 807 C CA . TRP A 1 98 ? -10.616 -6.037 -7.245 1.00 92.88 98 TRP A CA 1
ATOM 808 C C . TRP A 1 98 ? -11.020 -4.920 -6.282 1.00 92.88 98 TRP A C 1
ATOM 810 O O . TRP A 1 98 ? -10.320 -3.914 -6.145 1.00 92.88 98 TRP A O 1
ATOM 820 N N . GLU A 1 99 ? -12.128 -5.122 -5.571 1.00 90.75 99 GLU A N 1
ATOM 821 C CA . GLU A 1 99 ? -12.505 -4.264 -4.451 1.00 90.75 99 GLU A C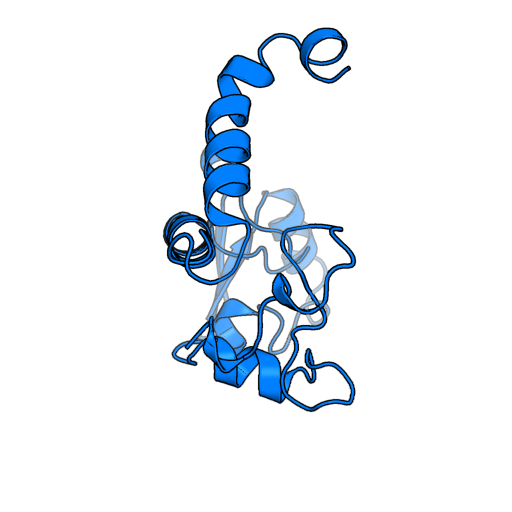A 1
ATOM 822 C C . GLU A 1 99 ? -11.627 -4.599 -3.229 1.00 90.75 99 GLU A C 1
ATOM 824 O O . GLU A 1 99 ? -11.259 -5.752 -2.993 1.00 90.75 99 GLU A O 1
ATOM 829 N N . TYR A 1 100 ? -11.228 -3.592 -2.452 1.00 89.25 100 TYR A N 1
ATOM 830 C CA . TYR A 1 100 ? -10.209 -3.752 -1.411 1.00 89.25 100 TYR A CA 1
ATOM 831 C C 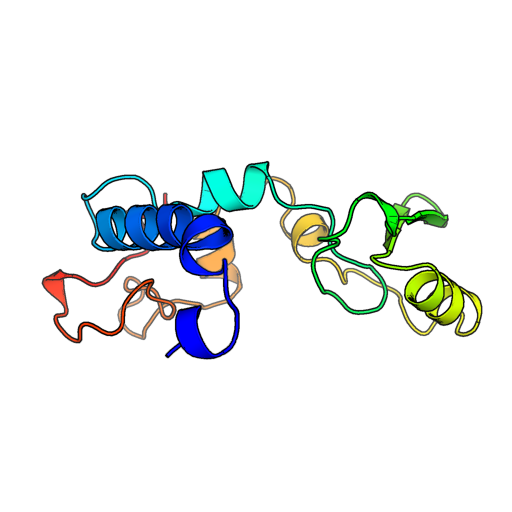. TYR A 1 100 ? -10.610 -4.754 -0.313 1.00 89.25 100 T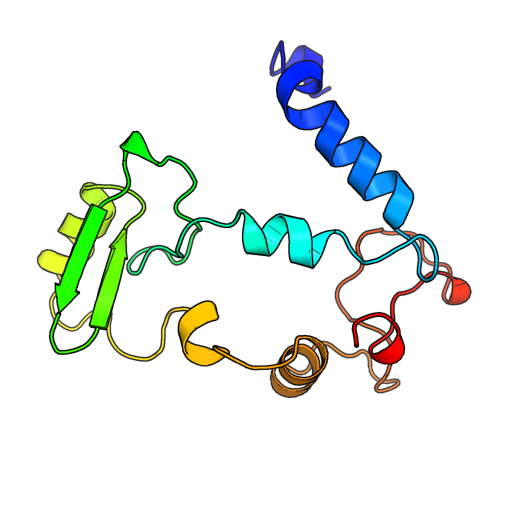YR A C 1
ATOM 833 O O . TYR A 1 100 ? -9.775 -5.549 0.130 1.00 89.25 100 TYR A O 1
ATOM 841 N N . SER A 1 101 ? -11.883 -4.790 0.088 1.00 92.50 101 SER A N 1
ATOM 842 C CA . SER A 1 101 ? -12.411 -5.768 1.043 1.00 92.50 101 SER A CA 1
ATOM 843 C C . SER A 1 101 ? -12.315 -7.208 0.510 1.00 92.50 101 SER A C 1
ATOM 845 O O . SER A 1 101 ? -12.070 -8.142 1.277 1.00 92.50 101 SER A O 1
ATOM 847 N N . GLU A 1 102 ? -12.432 -7.424 -0.803 1.00 95.38 102 GLU A N 1
ATOM 848 C CA . GLU A 1 102 ? -12.229 -8.742 -1.422 1.00 95.38 102 GLU A CA 1
ATOM 849 C C . GLU A 1 102 ? -10.764 -9.180 -1.345 1.00 95.38 102 GLU A C 1
ATOM 851 O O . GLU A 1 102 ? -10.487 -10.329 -0.997 1.00 95.38 102 GLU A O 1
ATOM 856 N N . ILE A 1 103 ? -9.826 -8.253 -1.559 1.00 94.50 103 ILE A N 1
ATOM 857 C CA . ILE A 1 103 ? -8.386 -8.520 -1.422 1.00 94.50 103 ILE A CA 1
ATOM 858 C C . ILE A 1 103 ? -8.034 -8.879 0.029 1.00 94.50 103 ILE A C 1
ATOM 860 O O . ILE A 1 103 ? -7.295 -9.832 0.281 1.00 94.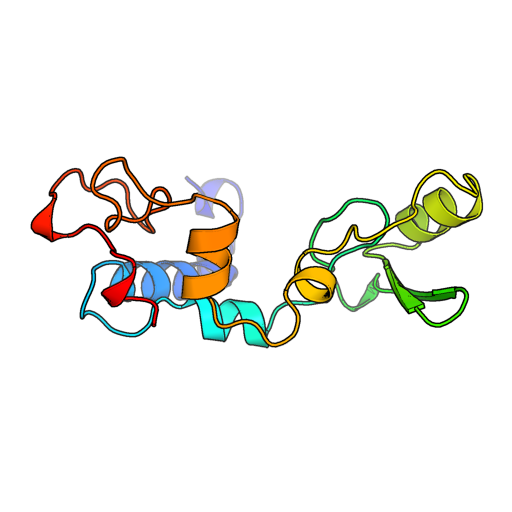50 103 ILE A O 1
ATOM 864 N N . VAL A 1 104 ? -8.585 -8.150 1.005 1.00 95.06 104 VAL A N 1
ATOM 865 C CA . VAL A 1 104 ? -8.397 -8.437 2.439 1.00 95.06 104 VAL A CA 1
ATOM 866 C C . VAL A 1 104 ? -8.891 -9.840 2.799 1.00 95.06 104 VAL A C 1
ATOM 868 O O . VAL A 1 104 ? -8.241 -10.528 3.593 1.00 95.06 104 VAL A O 1
ATOM 871 N N . ARG A 1 105 ? -10.013 -10.281 2.213 1.00 95.69 105 ARG A N 1
ATOM 872 C CA . ARG A 1 105 ? -10.537 -11.641 2.400 1.00 95.69 105 ARG A CA 1
ATOM 873 C C . ARG A 1 105 ? -9.641 -12.694 1.749 1.00 95.69 105 ARG A C 1
ATOM 875 O O . ARG A 1 105 ? -9.313 -13.666 2.423 1.00 95.69 105 ARG A O 1
ATOM 882 N N . ASP A 1 106 ? -9.222 -12.494 0.498 1.00 96.25 106 ASP A N 1
ATOM 883 C CA . ASP A 1 106 ? -8.333 -13.418 -0.233 1.00 96.25 106 ASP A CA 1
ATOM 884 C C . ASP A 1 106 ? -7.008 -13.648 0.509 1.00 96.25 106 ASP A C 1
ATOM 886 O O . ASP A 1 106 ? -6.556 -14.781 0.671 1.00 96.25 106 ASP A O 1
ATOM 890 N N . LEU A 1 107 ? -6.420 -12.574 1.043 1.00 95.62 107 LEU A N 1
ATOM 891 C CA . LEU A 1 107 ? -5.160 -12.623 1.788 1.00 95.62 107 LEU A CA 1
ATOM 892 C C . LEU A 1 107 ? -5.310 -13.101 3.241 1.00 95.62 107 LEU A C 1
ATOM 894 O O . LEU A 1 107 ? -4.305 -13.310 3.921 1.00 95.62 107 LEU A O 1
ATOM 898 N N . GLY A 1 108 ? -6.540 -13.268 3.740 1.00 96.62 108 GLY A N 1
ATOM 899 C CA . GLY A 1 108 ? -6.798 -13.700 5.114 1.00 96.62 108 GLY A CA 1
ATOM 900 C C . GLY A 1 108 ? -6.428 -12.656 6.174 1.00 96.62 108 GLY A C 1
ATOM 901 O O . GLY A 1 108 ? -6.049 -13.012 7.288 1.00 96.62 108 GLY A O 1
ATOM 902 N N . PHE A 1 109 ? -6.536 -11.360 5.864 1.00 97.00 109 PHE A N 1
ATOM 903 C CA . PHE A 1 109 ? -6.186 -10.261 6.780 1.00 97.00 109 PHE A CA 1
ATOM 904 C C . PHE A 1 109 ? -7.310 -9.866 7.745 1.00 97.00 109 PHE A C 1
ATOM 906 O O . PHE A 1 109 ? -7.436 -8.705 8.146 1.00 97.00 109 PHE A O 1
ATOM 913 N N . LEU A 1 110 ? -8.087 -10.862 8.166 1.00 97.62 110 LEU A N 1
ATOM 914 C CA . LEU A 1 110 ? -9.118 -10.743 9.185 1.00 97.62 110 LEU A CA 1
ATOM 915 C C . LEU A 1 110 ? -8.675 -11.449 10.464 1.00 97.62 110 LEU A C 1
ATOM 917 O O . LEU A 1 110 ? -7.994 -12.475 10.439 1.00 97.62 110 LEU A O 1
ATOM 921 N N . ARG A 1 111 ? -9.088 -10.898 11.600 1.00 97.12 111 ARG A N 1
ATOM 922 C CA . ARG A 1 111 ? -8.954 -11.547 12.904 1.00 97.12 111 ARG A CA 1
ATOM 923 C C . ARG A 1 111 ? -9.885 -12.771 12.994 1.00 97.12 111 ARG A C 1
ATOM 925 O O . ARG A 1 111 ? -10.754 -12.947 12.139 1.00 97.12 111 ARG A O 1
ATOM 932 N N . PRO A 1 112 ? -9.759 -13.613 14.042 1.00 97.25 112 PRO A N 1
ATOM 933 C CA . PRO A 1 112 ? -10.578 -14.823 14.188 1.00 97.25 112 PRO A CA 1
ATOM 934 C C . PRO A 1 112 ? -12.098 -14.600 14.229 1.00 97.25 112 PRO A C 1
ATOM 936 O O . PRO A 1 112 ? -12.850 -15.547 14.024 1.00 97.25 112 PRO A O 1
ATOM 939 N N . ASP A 1 113 ? -12.559 -13.374 14.488 1.00 96.69 113 ASP A N 1
ATOM 940 C CA . ASP A 1 113 ? -13.979 -13.008 14.430 1.00 96.69 113 ASP A CA 1
ATOM 941 C C . ASP A 1 113 ? -14.531 -12.896 12.995 1.00 96.69 113 ASP A C 1
ATOM 943 O O . ASP A 1 113 ? -15.734 -12.709 12.812 1.00 96.69 113 ASP A O 1
ATOM 947 N N . GLY A 1 114 ? -13.666 -13.000 11.978 1.00 96.25 114 GLY A N 1
ATOM 948 C CA . GLY A 1 114 ? -14.030 -12.906 10.566 1.00 96.25 114 GLY A CA 1
ATOM 949 C C . GLY A 1 114 ? -14.475 -11.510 10.129 1.00 96.25 114 GLY A C 1
ATOM 950 O O . GLY A 1 114 ? -15.060 -11.377 9.055 1.00 96.25 114 GLY A O 1
ATOM 951 N N . LYS A 1 115 ? -14.234 -10.476 10.945 1.00 96.38 115 LYS A N 1
ATOM 952 C CA . LYS A 1 115 ? -14.689 -9.104 10.681 1.00 96.38 115 LYS A CA 1
ATOM 953 C C . LYS A 1 115 ? -13.614 -8.058 10.893 1.00 96.38 115 LYS A C 1
ATOM 955 O O . LYS A 1 115 ? -13.452 -7.181 10.050 1.00 96.38 115 LYS A O 1
ATOM 960 N N . THR A 1 116 ? -12.910 -8.113 12.015 1.00 97.06 116 THR A N 1
ATOM 961 C CA . THR A 1 116 ? -11.953 -7.071 12.379 1.00 97.06 116 THR A CA 1
ATOM 962 C C . THR A 1 116 ? -10.705 -7.195 11.515 1.00 97.06 116 THR A C 1
ATOM 964 O O . THR A 1 116 ? -10.164 -8.292 11.363 1.00 97.06 116 THR A O 1
ATOM 967 N N . LEU A 1 117 ? -10.210 -6.081 10.972 1.00 96.25 117 LEU A N 1
ATOM 968 C CA . LEU A 1 117 ? -8.976 -6.084 10.188 1.00 96.25 117 LEU A CA 1
ATOM 969 C C . LEU A 1 117 ? -7.771 -6.403 11.085 1.00 96.25 117 LEU A C 1
ATOM 971 O O . LEU A 1 117 ? -7.643 -5.893 12.207 1.00 96.25 117 LEU A O 1
ATOM 975 N N . THR A 1 118 ? -6.847 -7.224 10.586 1.00 96.12 118 THR A N 1
ATOM 976 C CA . THR A 1 118 ? -5.564 -7.466 11.264 1.00 96.12 118 THR A CA 1
ATOM 977 C C . THR A 1 118 ? -4.730 -6.185 11.304 1.00 96.12 118 THR A C 1
ATOM 979 O O . THR A 1 118 ? -4.208 -5.826 12.359 1.00 96.12 118 THR A O 1
ATOM 982 N N . GLY A 1 119 ? -4.649 -5.471 10.176 1.00 92.94 119 GLY A N 1
ATOM 983 C CA . GLY A 1 119 ? -4.012 -4.158 10.087 1.00 92.94 119 GLY A CA 1
ATOM 984 C C . GLY A 1 119 ? -4.932 -3.047 10.591 1.00 92.94 119 GLY A C 1
ATOM 985 O O . GLY A 1 119 ? -6.109 -3.016 10.249 1.00 92.94 119 GLY A O 1
ATOM 986 N N . GLN A 1 120 ? -4.388 -2.133 11.392 1.00 93.56 120 GLN A N 1
ATOM 987 C CA . GLN A 1 120 ? -5.105 -0.978 11.936 1.00 93.56 120 GLN A CA 1
ATOM 988 C C . GLN A 1 120 ? -4.257 0.286 11.738 1.00 93.56 120 GLN A C 1
ATOM 990 O O . GLN A 1 120 ? -3.038 0.226 11.924 1.00 93.56 120 GLN A O 1
ATOM 995 N N . PRO A 1 121 ? -4.856 1.444 11.405 1.00 91.00 121 PRO A N 1
ATOM 996 C CA . PRO A 1 121 ? -4.128 2.707 11.248 1.00 91.00 121 PRO A CA 1
ATOM 997 C C . PRO A 1 121 ? -3.769 3.368 12.596 1.00 91.00 121 PRO A C 1
ATOM 999 O O . PRO A 1 121 ? -3.342 4.520 12.640 1.00 91.00 121 PRO A O 1
ATOM 1002 N N . HIS A 1 122 ? -3.946 2.655 13.711 1.00 92.62 122 HIS A N 1
ATOM 1003 C CA . HIS A 1 122 ? -3.588 3.073 15.061 1.00 92.62 122 HIS A CA 1
ATOM 1004 C C . HIS A 1 122 ? -3.245 1.866 15.938 1.00 92.62 122 HIS A C 1
ATOM 1006 O O . HIS A 1 122 ? -3.502 0.718 15.587 1.00 92.62 122 HIS A O 1
ATOM 1012 N N . VAL A 1 123 ? -2.721 2.153 17.129 1.00 94.81 123 VAL A N 1
ATOM 1013 C CA . VAL A 1 123 ? -2.423 1.159 18.175 1.00 94.81 123 VAL A CA 1
ATOM 1014 C C . VAL A 1 123 ? -3.375 1.241 19.376 1.00 94.81 123 VAL A C 1
ATOM 1016 O O . VAL A 1 123 ? -3.119 0.626 20.405 1.00 94.81 123 VAL A O 1
ATOM 1019 N N . ASP A 1 124 ? -4.462 2.017 19.271 1.00 94.31 124 ASP A N 1
ATOM 1020 C CA . ASP A 1 124 ? -5.521 2.053 20.292 1.00 94.31 124 ASP A CA 1
ATOM 1021 C C . ASP A 1 124 ? -6.111 0.639 20.488 1.00 94.31 124 ASP A C 1
ATOM 1023 O O . ASP A 1 124 ? -6.518 0.031 19.493 1.00 94.31 124 ASP A O 1
ATOM 1027 N N . PRO A 1 125 ? -6.121 0.091 21.719 1.00 93.50 125 PRO A N 1
ATOM 1028 C CA . PRO A 1 125 ? -6.583 -1.270 21.981 1.00 93.50 125 PRO A CA 1
ATOM 1029 C C . PRO A 1 125 ? -8.108 -1.389 22.098 1.00 93.50 125 PRO A C 1
ATOM 1031 O O . PRO A 1 125 ? -8.611 -2.507 22.185 1.00 93.50 125 PRO A O 1
ATOM 1034 N N . ASP A 1 126 ? -8.838 -0.271 22.140 1.00 95.94 126 ASP A N 1
ATOM 1035 C CA . ASP A 1 126 ? -10.294 -0.261 22.269 1.00 95.94 126 ASP A CA 1
ATOM 1036 C C . ASP A 1 126 ? -10.956 -0.967 21.067 1.00 95.94 126 ASP A C 1
ATOM 1038 O O . ASP A 1 126 ? -10.797 -0.507 19.926 1.00 95.94 126 ASP A O 1
ATOM 1042 N N . PRO A 1 127 ? -11.702 -2.070 21.286 1.00 93.50 127 PRO A N 1
ATOM 1043 C CA . PRO A 1 127 ? -12.393 -2.786 20.220 1.00 93.50 127 PRO A CA 1
ATOM 1044 C C . PRO A 1 127 ? -13.384 -1.913 19.447 1.00 93.50 127 PRO A C 1
ATOM 1046 O O . PRO A 1 127 ? -13.537 -2.102 18.245 1.00 93.50 127 PRO A O 1
ATOM 1049 N N . ALA A 1 128 ? -14.015 -0.931 20.102 1.00 93.69 128 ALA A N 1
ATOM 1050 C CA . ALA A 1 128 ? -15.007 -0.058 19.471 1.00 93.69 128 ALA A CA 1
ATOM 1051 C C . ALA A 1 128 ? -14.399 0.899 18.433 1.00 93.69 128 ALA A C 1
ATOM 1053 O O . ALA A 1 128 ? -15.127 1.521 17.664 1.00 93.69 128 ALA A O 1
ATOM 1054 N N . LYS A 1 129 ? -13.069 1.029 18.418 1.00 95.19 129 LYS A N 1
ATOM 1055 C CA . LYS A 1 129 ? -12.330 1.897 17.498 1.00 95.19 129 LYS A CA 1
ATOM 1056 C C . LYS A 1 129 ? -11.629 1.133 16.380 1.00 95.19 129 LYS A C 1
ATOM 1058 O O . LYS A 1 129 ? -10.981 1.763 15.555 1.00 95.19 129 LYS A O 1
ATOM 1063 N N . GLN A 1 130 ? -11.706 -0.197 16.367 1.00 95.88 130 GLN A N 1
ATOM 1064 C CA . GLN A 1 130 ? -11.036 -1.012 15.355 1.00 95.88 130 GLN A CA 1
ATOM 1065 C C . GLN A 1 130 ? -11.796 -0.958 14.032 1.00 95.88 130 GLN A C 1
ATOM 1067 O O . GLN A 1 130 ? -13.013 -1.106 14.006 1.00 95.88 130 GLN A O 1
ATOM 1072 N N . TRP A 1 131 ? -11.057 -0.842 12.934 1.00 95.44 131 TRP A N 1
ATOM 1073 C CA . TRP A 1 131 ? -11.588 -1.002 11.588 1.00 95.44 131 TRP A CA 1
ATOM 1074 C C . TRP A 1 131 ? -11.973 -2.449 11.314 1.00 95.44 131 TRP A C 1
ATOM 1076 O O . TRP A 1 131 ? -11.246 -3.390 11.663 1.00 95.4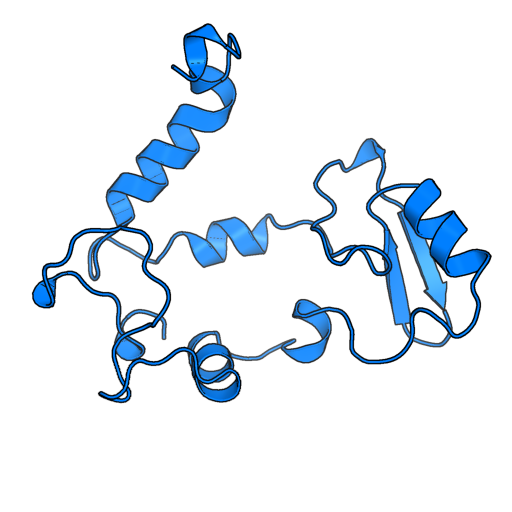4 131 TRP A O 1
ATOM 1086 N N . THR A 1 132 ? -13.096 -2.606 10.633 1.00 95.50 132 THR A N 1
ATOM 1087 C CA . THR A 1 132 ? -13.654 -3.873 10.185 1.00 95.50 132 THR A CA 1
ATOM 1088 C C . THR A 1 132 ? -13.708 -3.936 8.664 1.00 95.50 132 THR A C 1
ATOM 1090 O O . THR A 1 132 ? -13.504 -2.948 7.961 1.00 95.50 132 THR A O 1
ATOM 1093 N N . ILE A 1 133 ? -13.998 -5.125 8.149 1.00 94.94 133 ILE A N 1
ATOM 1094 C CA . ILE A 1 133 ? -14.229 -5.358 6.724 1.00 94.94 133 ILE A CA 1
ATOM 1095 C C . ILE A 1 133 ? -15.390 -4.525 6.161 1.00 94.94 133 ILE A C 1
ATOM 1097 O O . ILE A 1 133 ? -15.388 -4.210 4.976 1.00 94.94 133 ILE A O 1
ATOM 1101 N N . ASP A 1 134 ? -16.364 -4.168 7.003 1.00 93.44 134 ASP A N 1
ATOM 1102 C CA . ASP A 1 134 ? -17.541 -3.396 6.604 1.00 93.44 134 ASP A CA 1
ATOM 1103 C C . ASP A 1 134 ? -17.211 -1.895 6.463 1.00 93.44 134 ASP A C 1
ATOM 1105 O O . ASP A 1 134 ? -17.895 -1.189 5.729 1.00 93.44 134 ASP A O 1
ATOM 1109 N N . ASP A 1 135 ? -16.138 -1.418 7.107 1.00 92.50 135 ASP A N 1
ATOM 1110 C CA . ASP A 1 135 ? -15.703 -0.012 7.063 1.00 92.50 135 ASP A CA 1
ATOM 1111 C C . ASP A 1 135 ? -14.871 0.336 5.816 1.00 92.50 135 ASP A C 1
ATOM 1113 O O . ASP A 1 135 ? -14.609 1.510 5.554 1.00 92.50 135 ASP A O 1
ATOM 1117 N N . ILE A 1 136 ? -14.403 -0.674 5.077 1.00 89.19 136 ILE A N 1
ATOM 1118 C CA . ILE A 1 136 ? -13.493 -0.517 3.928 1.00 89.19 136 ILE A CA 1
ATOM 1119 C C . ILE A 1 136 ? -14.118 -0.926 2.591 1.00 89.19 136 ILE A C 1
ATOM 1121 O O . ILE A 1 136 ? -13.385 -1.103 1.621 1.00 89.19 136 ILE A O 1
ATOM 1125 N N . ARG A 1 137 ? -15.439 -1.115 2.575 1.00 84.19 137 ARG A N 1
ATOM 1126 C CA . ARG A 1 137 ? -16.218 -1.526 1.408 1.00 84.19 137 ARG A CA 1
ATOM 1127 C C . ARG A 1 137 ? -16.806 -0.335 0.654 1.00 84.19 137 ARG A C 1
ATOM 1129 O O . ARG A 1 137 ? -17.096 0.692 1.307 1.00 84.19 137 ARG A O 1
#

Sequence (137 aa):
WFENKYPGWNEKYGAFWRGYADVRYPGSGPLQLPGLLEGAGPTCWTCQIGCLRPEEQCHRVVDEHTRFYCSPECKWIDMTNPGRYVGDRVWFDRYHGWEYSEIVRDLGFLRPDGKTLTGQPHVDPDPAKQWTIDDIR

Radius of gyration: 18.49 Å; chains: 1; bounding box: 39×37×46 Å

Foldseek 3Di:
DCCVVPPCCCVVCVVVVVVQVQCQFFPSDANCVVVCVVPWAFAALQPRHTLPDPVAKDWDDDPNDIGIHNHPVSVVVPVVDDPPRDDDDHPCVVQPPHQVLVVCVVVVQDDPVQWFGVDGSDDPPDPNGTHTSVRRD

InterPro domains:
  IPR009078 Ferritin-like superfamily [SSF47240] (1-137)
  IPR012348 Ribonucleotide reductase-like [G3DSA:1.10.620.20] (1-137)